Protein AF-A0A537IHR3-F1 (afdb_monomer_lite)

pLDDT: mean 89.38, std 14.17, range [41.5, 98.19]

Structure (mmCIF, N/CA/C/O backbone):
data_AF-A0A537IHR3-F1
#
_entry.id   AF-A0A537IHR3-F1
#
loop_
_atom_site.group_PDB
_atom_site.id
_atom_site.type_symbol
_atom_site.label_atom_id
_atom_site.label_alt_id
_atom_site.label_comp_id
_atom_site.label_asym_id
_atom_site.label_entity_id
_atom_site.label_seq_id
_atom_site.pdbx_PDB_ins_code
_atom_site.Cartn_x
_atom_site.Cartn_y
_atom_site.Cartn_z
_atom_site.occupancy
_atom_site.B_iso_or_equiv
_atom_site.auth_seq_id
_atom_site.auth_comp_id
_atom_site.auth_asym_id
_atom_site.auth_atom_id
_atom_site.pdbx_PDB_model_num
ATOM 1 N N . MET A 1 1 ? -6.646 9.208 4.348 1.00 83.88 1 MET A N 1
ATOM 2 C CA . MET A 1 1 ? -5.345 8.553 4.068 1.00 83.88 1 MET A CA 1
ATOM 3 C C . MET A 1 1 ? -4.444 8.774 5.273 1.00 83.88 1 MET A C 1
ATOM 5 O O . MET A 1 1 ? -4.399 9.904 5.741 1.00 83.88 1 MET A O 1
ATOM 9 N N . ILE A 1 2 ? -3.773 7.742 5.786 1.00 92.31 2 ILE A N 1
ATOM 10 C CA . ILE A 1 2 ? -2.879 7.849 6.956 1.00 92.31 2 ILE A CA 1
ATOM 11 C C . ILE A 1 2 ? -1.406 7.744 6.537 1.00 92.31 2 ILE A C 1
ATOM 13 O O . ILE A 1 2 ? -0.579 8.527 6.996 1.00 92.31 2 ILE A O 1
ATOM 17 N N . LEU A 1 3 ? -1.083 6.794 5.657 1.00 93.50 3 LEU A N 1
ATOM 18 C CA . LEU A 1 3 ? 0.259 6.561 5.116 1.00 93.50 3 LEU A CA 1
ATOM 19 C C . LEU A 1 3 ? 0.127 6.155 3.649 1.00 93.50 3 LEU A C 1
ATOM 21 O O . LEU A 1 3 ? -0.753 5.361 3.315 1.00 93.50 3 LEU A O 1
ATOM 25 N N . VAL A 1 4 ? 1.018 6.649 2.795 1.00 94.88 4 VAL A N 1
ATOM 26 C CA . VAL A 1 4 ? 1.196 6.128 1.441 1.00 94.88 4 VAL A CA 1
ATOM 27 C C . VAL A 1 4 ? 2.656 6.233 1.027 1.00 94.88 4 VAL A C 1
ATOM 29 O O . VAL A 1 4 ? 3.308 7.239 1.301 1.00 94.88 4 VAL A O 1
ATOM 32 N N . GLY A 1 5 ? 3.171 5.204 0.367 1.00 94.62 5 GLY A N 1
ATOM 33 C CA . GLY A 1 5 ? 4.489 5.264 -0.250 1.00 94.62 5 GLY A CA 1
ATOM 34 C C . GLY A 1 5 ? 4.940 3.921 -0.813 1.00 94.62 5 GLY A C 1
ATOM 35 O O . GLY A 1 5 ? 4.467 2.875 -0.364 1.00 94.62 5 GLY A O 1
ATOM 36 N N . PRO A 1 6 ? 5.846 3.932 -1.799 1.00 95.69 6 PRO A N 1
ATOM 37 C CA . PRO A 1 6 ? 6.478 2.721 -2.284 1.00 95.69 6 PRO A CA 1
ATOM 38 C C . PRO A 1 6 ? 7.640 2.311 -1.374 1.00 95.69 6 PRO A C 1
ATOM 40 O O . PRO A 1 6 ? 8.299 3.147 -0.749 1.00 95.69 6 PRO A O 1
ATOM 43 N N . THR A 1 7 ? 7.960 1.021 -1.356 1.00 96.00 7 THR A N 1
ATOM 44 C CA . THR A 1 7 ? 9.307 0.584 -0.978 1.00 96.00 7 THR A CA 1
ATOM 45 C C . THR A 1 7 ? 10.325 1.081 -2.011 1.00 96.00 7 THR A C 1
ATOM 47 O O . THR A 1 7 ? 9.991 1.358 -3.162 1.00 96.00 7 THR A O 1
ATOM 50 N N . LEU A 1 8 ? 11.583 1.244 -1.607 1.00 96.44 8 LEU A N 1
ATOM 51 C CA . LEU A 1 8 ? 12.620 1.763 -2.498 1.00 96.44 8 LEU A CA 1
ATOM 52 C C . LEU A 1 8 ? 13.300 0.624 -3.263 1.00 96.44 8 LEU A C 1
ATOM 54 O O . LEU A 1 8 ? 13.567 -0.435 -2.699 1.00 96.44 8 LEU A O 1
ATOM 58 N N . GLY A 1 9 ? 13.616 0.869 -4.534 1.00 95.75 9 GLY A N 1
ATOM 59 C CA . GLY A 1 9 ? 14.300 -0.083 -5.405 1.00 95.75 9 GLY A CA 1
ATOM 60 C C . GLY A 1 9 ? 13.711 -0.123 -6.819 1.00 95.75 9 GLY A C 1
ATOM 61 O O . GLY A 1 9 ? 12.664 0.477 -7.071 1.00 95.75 9 GLY A O 1
ATOM 62 N N . PRO A 1 10 ? 14.378 -0.826 -7.752 1.00 93.25 10 PRO A N 1
ATOM 63 C CA . PRO A 1 10 ? 13.913 -0.969 -9.134 1.00 93.25 10 PRO A CA 1
ATOM 64 C C . PRO A 1 10 ? 12.613 -1.784 -9.250 1.00 93.25 10 PRO A C 1
ATOM 66 O O . PRO A 1 10 ? 11.841 -1.575 -10.179 1.00 93.25 10 PRO A O 1
ATOM 69 N N . VAL A 1 11 ? 12.360 -2.685 -8.296 1.00 92.69 11 VAL A N 1
ATOM 70 C CA . VAL A 1 11 ? 11.079 -3.372 -8.087 1.00 92.69 11 VAL A CA 1
ATOM 71 C C . VAL A 1 11 ? 10.595 -2.986 -6.697 1.00 92.69 11 VAL A C 1
ATOM 73 O O . VAL A 1 11 ? 11.365 -3.070 -5.739 1.00 92.69 11 VAL A O 1
ATOM 76 N N . ASN A 1 12 ? 9.346 -2.542 -6.588 1.00 94.19 12 ASN A N 1
ATOM 77 C CA . ASN A 1 12 ? 8.803 -1.996 -5.352 1.00 94.19 12 ASN A CA 1
ATOM 78 C C . ASN A 1 12 ? 7.405 -2.535 -5.029 1.00 94.19 12 ASN A C 1
ATOM 80 O O . ASN A 1 12 ? 6.764 -3.206 -5.837 1.00 94.19 12 ASN A O 1
ATOM 84 N N . THR A 1 13 ? 6.960 -2.211 -3.820 1.00 94.44 13 THR A N 1
ATOM 85 C CA . THR A 1 13 ? 5.625 -2.483 -3.299 1.00 94.44 13 THR A CA 1
ATOM 86 C C . THR A 1 13 ? 5.032 -1.173 -2.807 1.00 94.44 13 THR A C 1
ATOM 88 O O . THR A 1 13 ? 5.619 -0.517 -1.946 1.00 94.44 13 THR A O 1
ATOM 91 N N . GLY A 1 14 ? 3.864 -0.798 -3.323 1.00 94.62 14 GLY A N 1
ATOM 92 C CA . GLY A 1 14 ? 3.072 0.289 -2.756 1.00 94.62 14 GLY A CA 1
ATOM 93 C C . GLY A 1 14 ? 2.460 -0.129 -1.421 1.00 94.62 14 GLY A C 1
ATOM 94 O O . GLY A 1 14 ? 1.861 -1.198 -1.319 1.00 94.62 14 GLY A O 1
ATOM 95 N N . ILE A 1 15 ? 2.599 0.710 -0.398 1.00 96.00 15 ILE A N 1
ATOM 96 C CA . ILE A 1 15 ? 1.943 0.534 0.898 1.00 96.00 15 ILE A CA 1
ATOM 97 C C . ILE A 1 15 ? 1.001 1.716 1.099 1.00 96.00 15 ILE A C 1
ATOM 99 O O . ILE A 1 15 ? 1.437 2.866 1.068 1.00 96.00 15 ILE A O 1
ATOM 103 N N . ALA A 1 16 ? -0.279 1.432 1.333 1.00 96.31 16 ALA A N 1
ATOM 104 C CA . ALA A 1 16 ? -1.287 2.424 1.679 1.00 96.31 16 ALA A CA 1
ATOM 105 C C . ALA A 1 16 ? -2.018 1.999 2.958 1.00 96.31 16 ALA A C 1
ATOM 107 O O . ALA A 1 16 ? -2.528 0.884 3.049 1.00 96.31 16 ALA A O 1
ATOM 108 N N . ILE A 1 17 ? -2.080 2.897 3.941 1.00 96.56 17 ILE A N 1
ATOM 109 C CA . ILE A 1 17 ? -2.899 2.745 5.149 1.00 96.56 17 ILE A CA 1
ATOM 110 C C . ILE A 1 17 ? -3.946 3.851 5.111 1.00 96.56 17 ILE A C 1
ATOM 112 O O . ILE A 1 17 ? -3.616 5.040 5.063 1.00 96.56 17 ILE A O 1
ATOM 116 N N . PHE A 1 18 ? -5.214 3.467 5.125 1.00 96.31 18 PHE A N 1
ATOM 117 C CA . PHE A 1 18 ? -6.344 4.379 5.044 1.00 96.31 18 PHE A CA 1
ATOM 118 C C . PHE A 1 18 ? -7.496 3.878 5.911 1.00 96.31 18 PHE A C 1
ATOM 120 O O . PHE A 1 18 ? -7.535 2.717 6.310 1.00 96.31 18 PHE A O 1
ATOM 127 N N . GLU A 1 19 ? -8.414 4.785 6.221 1.00 97.00 19 GLU A N 1
ATOM 128 C CA . GLU A 1 19 ? -9.635 4.473 6.954 1.00 97.00 19 GLU A CA 1
ATOM 129 C C . GLU A 1 19 ? -10.762 4.196 5.965 1.00 97.00 19 GLU A C 1
ATOM 131 O O . GLU A 1 19 ? -10.860 4.844 4.921 1.00 97.00 19 GLU A O 1
ATOM 136 N N . ALA A 1 20 ? -11.621 3.249 6.320 1.00 97.56 20 ALA A N 1
ATOM 137 C CA . ALA A 1 20 ? -12.857 2.952 5.619 1.00 97.56 20 ALA A CA 1
ATOM 138 C C . ALA A 1 20 ? -13.931 2.572 6.653 1.00 97.56 20 ALA A C 1
ATOM 140 O O . ALA A 1 20 ? -13.575 2.027 7.701 1.00 97.56 20 ALA A O 1
ATOM 141 N N . PRO A 1 21 ? -15.223 2.828 6.378 1.00 97.12 21 PRO A N 1
ATOM 142 C CA . PRO A 1 21 ? -16.308 2.467 7.294 1.00 97.12 21 PRO A CA 1
ATOM 143 C C . PRO A 1 21 ? -16.383 0.963 7.592 1.00 97.12 21 PRO A C 1
ATOM 145 O O . PRO A 1 21 ? -16.740 0.564 8.697 1.00 97.12 21 PRO A O 1
ATOM 148 N N . ASP A 1 22 ? -16.038 0.139 6.602 1.00 97.62 22 ASP A N 1
ATOM 149 C CA . ASP A 1 22 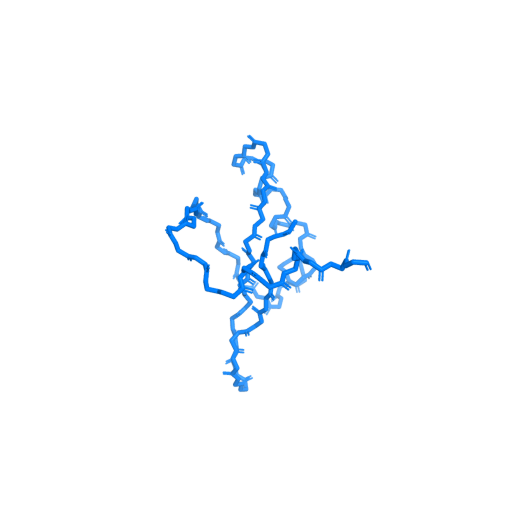? -16.064 -1.318 6.657 1.00 97.62 22 ASP A CA 1
ATOM 150 C C . ASP A 1 22 ? -15.124 -1.932 5.602 1.00 97.62 22 ASP A C 1
ATOM 152 O O . ASP A 1 22 ? -14.536 -1.239 4.761 1.00 97.62 22 ASP A O 1
ATOM 156 N N . GLU A 1 23 ? -14.972 -3.258 5.646 1.00 97.56 23 GLU A N 1
ATOM 157 C CA . GLU A 1 23 ? -14.106 -3.993 4.719 1.00 97.56 23 GLU A CA 1
ATOM 158 C C . GLU A 1 23 ? -14.599 -3.922 3.267 1.00 97.56 23 GLU A C 1
ATOM 160 O O . GLU A 1 23 ? -13.783 -3.868 2.347 1.00 97.56 23 GLU A O 1
ATOM 165 N N . ALA A 1 24 ? -15.916 -3.882 3.039 1.00 98.12 24 ALA A N 1
ATOM 166 C CA . ALA A 1 24 ? -16.478 -3.805 1.692 1.00 98.12 24 ALA A CA 1
ATOM 167 C C . ALA A 1 24 ? -16.103 -2.478 1.015 1.00 98.12 24 ALA A C 1
ATOM 169 O O . ALA A 1 24 ? -15.642 -2.462 -0.130 1.00 98.12 24 ALA A O 1
ATOM 170 N N . SER A 1 25 ? -16.217 -1.376 1.754 1.00 98.19 25 SER A N 1
ATOM 171 C CA . SER A 1 25 ? -15.791 -0.043 1.336 1.00 98.19 25 SER A CA 1
ATOM 172 C C . SER A 1 25 ? -14.283 0.001 1.104 1.00 98.19 25 SER A C 1
ATOM 174 O O . SER A 1 25 ? -13.835 0.509 0.076 1.00 98.19 25 SER A O 1
ATOM 176 N N . ALA A 1 26 ? -13.490 -0.598 2.001 1.00 97.94 26 ALA A N 1
ATOM 177 C CA . ALA A 1 26 ? -12.042 -0.682 1.829 1.00 97.94 26 ALA A CA 1
ATOM 178 C C . ALA A 1 26 ? -11.649 -1.466 0.570 1.00 97.94 26 ALA A C 1
ATOM 180 O O . ALA A 1 26 ? -10.760 -1.051 -0.177 1.00 97.94 26 ALA A O 1
ATOM 181 N N . ARG A 1 27 ? -12.333 -2.582 0.301 1.00 97.62 27 ARG A N 1
ATOM 182 C CA . ARG A 1 27 ? -12.087 -3.397 -0.889 1.00 97.62 27 ARG A CA 1
ATOM 183 C C . ARG A 1 27 ? -12.471 -2.675 -2.166 1.00 97.62 27 ARG A C 1
ATOM 185 O O . ARG A 1 27 ? -11.749 -2.787 -3.151 1.00 97.62 27 ARG A O 1
ATOM 192 N N . ARG A 1 28 ? -13.571 -1.924 -2.147 1.00 97.38 28 ARG A N 1
ATOM 193 C CA . ARG A 1 28 ? -13.969 -1.088 -3.277 1.00 97.38 28 ARG A CA 1
ATOM 194 C C . ARG A 1 28 ? -12.899 -0.043 -3.590 1.00 97.38 28 ARG A C 1
ATOM 196 O O . ARG A 1 28 ? -12.451 0.005 -4.727 1.00 97.38 28 ARG A O 1
ATOM 203 N N . ILE A 1 29 ? -12.431 0.690 -2.578 1.00 96.56 29 ILE A N 1
ATOM 204 C CA . ILE A 1 29 ? -11.347 1.675 -2.726 1.00 96.56 29 ILE A CA 1
ATOM 205 C C . ILE A 1 29 ? -10.092 1.018 -3.317 1.00 96.56 29 ILE A C 1
ATOM 207 O O . ILE A 1 29 ? -9.521 1.541 -4.267 1.00 96.56 29 ILE A O 1
ATOM 211 N N . MET A 1 30 ? -9.687 -0.149 -2.800 1.00 96.9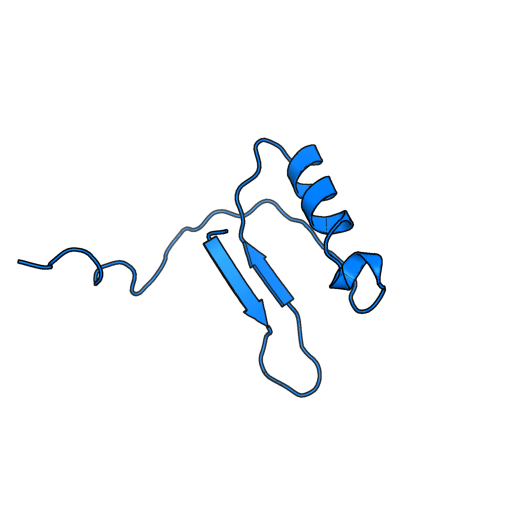4 30 MET A N 1
ATOM 212 C CA . MET A 1 30 ? -8.526 -0.884 -3.314 1.00 96.94 30 MET A CA 1
ATOM 213 C C . MET A 1 30 ? -8.713 -1.303 -4.784 1.00 96.94 30 MET A C 1
ATOM 215 O O . MET A 1 30 ? -7.802 -1.157 -5.587 1.00 96.94 30 MET A O 1
ATOM 219 N N . ASN A 1 31 ? -9.884 -1.826 -5.152 1.00 96.00 31 ASN A N 1
ATOM 220 C CA . ASN A 1 31 ? -10.150 -2.288 -6.517 1.00 96.00 31 ASN A CA 1
ATOM 221 C C . ASN A 1 31 ? -10.276 -1.135 -7.529 1.00 96.00 31 ASN A C 1
ATOM 223 O O . ASN A 1 31 ? -10.033 -1.345 -8.713 1.00 96.00 31 ASN A O 1
ATOM 227 N N . GLU A 1 32 ? -10.675 0.055 -7.074 1.00 96.31 32 GLU A N 1
ATOM 228 C CA . GLU A 1 32 ? -10.780 1.271 -7.891 1.00 96.31 32 GLU A CA 1
ATOM 229 C C . GLU A 1 32 ? -9.437 2.014 -8.033 1.00 96.31 32 GLU A C 1
ATOM 231 O O . GLU A 1 32 ? -9.341 2.939 -8.841 1.00 96.31 32 GLU A O 1
ATOM 236 N N . ASP A 1 33 ? -8.387 1.610 -7.303 1.00 95.25 33 ASP A N 1
ATOM 237 C CA . ASP A 1 33 ? -7.039 2.163 -7.463 1.00 95.25 33 ASP A CA 1
ATOM 238 C C . ASP A 1 33 ? -6.560 1.975 -8.920 1.00 95.25 33 ASP A C 1
ATOM 240 O O . ASP A 1 33 ? -6.486 0.835 -9.394 1.00 95.25 33 ASP A O 1
ATOM 244 N N . PRO A 1 34 ? -6.191 3.051 -9.645 1.00 94.94 34 PRO A N 1
ATOM 245 C CA . PRO A 1 34 ? -5.763 2.960 -11.042 1.00 94.94 34 PRO A CA 1
ATOM 246 C C . PRO A 1 34 ? -4.564 2.033 -11.284 1.00 94.94 34 PRO A C 1
ATOM 248 O O . PRO A 1 34 ? -4.450 1.442 -12.359 1.00 94.94 34 PRO A O 1
ATOM 251 N N . VAL A 1 35 ? -3.670 1.885 -10.303 1.00 94.25 35 VAL A N 1
ATOM 252 C CA . VAL A 1 35 ? -2.505 0.993 -10.376 1.00 94.25 35 VAL A CA 1
ATOM 253 C C . VAL A 1 35 ? -2.957 -0.468 -10.368 1.00 94.25 35 VAL A C 1
ATOM 255 O O . VAL A 1 35 ? -2.428 -1.288 -11.121 1.00 94.25 35 VAL A O 1
ATOM 258 N N . LEU A 1 36 ? -3.964 -0.792 -9.555 1.00 95.12 36 LEU A N 1
ATOM 259 C CA . LEU A 1 36 ? -4.530 -2.136 -9.458 1.00 95.12 36 LEU A CA 1
ATOM 260 C C . LEU A 1 36 ? -5.487 -2.439 -10.609 1.00 95.12 36 LEU A C 1
ATOM 262 O O . LEU A 1 36 ? -5.326 -3.458 -11.280 1.00 95.12 36 LEU A O 1
ATOM 266 N N . ALA A 1 37 ? -6.429 -1.538 -10.888 1.00 96.19 37 ALA A N 1
ATOM 267 C CA . ALA A 1 37 ? -7.373 -1.659 -11.995 1.00 96.19 37 ALA A CA 1
ATOM 268 C C . ALA A 1 37 ? -6.663 -1.727 -13.358 1.00 96.19 37 ALA A C 1
ATOM 270 O O . ALA A 1 37 ? -7.106 -2.439 -14.257 1.00 96.19 37 ALA A O 1
ATOM 271 N N . GLY A 1 38 ? -5.532 -1.028 -13.500 1.00 95.12 38 GLY A N 1
ATOM 272 C CA . GLY A 1 38 ? -4.681 -1.074 -14.689 1.00 95.12 38 GLY A CA 1
ATOM 273 C C . GLY A 1 38 ? -3.782 -2.311 -14.792 1.00 95.12 38 GLY A C 1
ATOM 274 O O . GLY A 1 38 ? -3.093 -2.468 -15.796 1.00 95.12 38 GLY A O 1
ATOM 275 N N . GLY A 1 39 ? -3.764 -3.188 -13.781 1.00 95.00 39 GLY A N 1
ATOM 276 C CA . GLY A 1 39 ? -2.958 -4.413 -13.779 1.00 95.00 39 GLY A CA 1
ATOM 277 C C . GLY A 1 39 ? -1.456 -4.201 -13.556 1.00 95.00 39 GLY A C 1
ATOM 278 O O . GLY A 1 39 ? -0.674 -5.126 -13.775 1.00 95.00 39 GLY A O 1
ATOM 279 N N . TYR A 1 40 ? -1.037 -3.015 -13.107 1.00 92.44 40 TYR A N 1
ATOM 280 C CA . TYR A 1 40 ? 0.372 -2.697 -12.841 1.00 92.44 40 TYR A CA 1
ATOM 281 C C . TYR A 1 40 ? 0.883 -3.314 -11.532 1.00 92.44 40 TYR A C 1
ATOM 283 O O . TYR A 1 40 ? 2.088 -3.489 -11.356 1.00 92.44 40 TYR A O 1
ATOM 291 N N . ALA A 1 41 ? -0.025 -3.660 -10.618 1.00 93.44 41 ALA A N 1
ATOM 292 C CA . ALA A 1 41 ? 0.279 -4.328 -9.359 1.00 9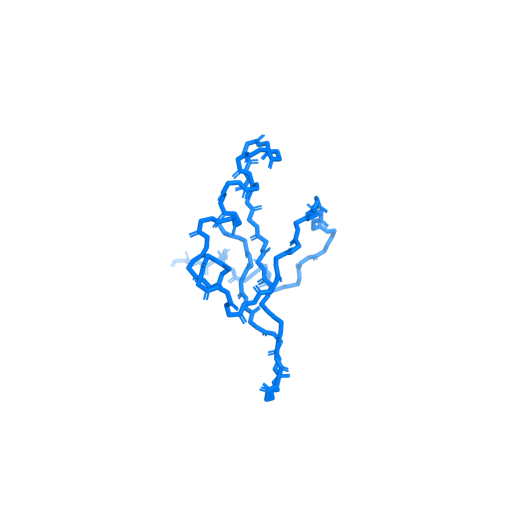3.44 41 ALA A CA 1
ATOM 293 C C . ALA A 1 41 ? -0.792 -5.372 -9.004 1.00 93.44 41 ALA A C 1
ATOM 295 O O . ALA A 1 41 ? -1.878 -5.405 -9.582 1.00 93.44 41 ALA A O 1
ATOM 296 N N . ARG A 1 42 ? -0.492 -6.221 -8.014 1.00 94.19 42 ARG A N 1
ATOM 297 C CA . ARG A 1 42 ? -1.481 -7.086 -7.354 1.00 94.19 42 ARG A CA 1
ATOM 298 C C . ARG A 1 42 ? -1.810 -6.525 -5.978 1.00 94.19 42 ARG A C 1
ATOM 300 O O . ARG A 1 42 ? -0.905 -6.174 -5.228 1.00 94.19 42 ARG A O 1
ATOM 307 N N . GLY A 1 43 ? -3.100 -6.459 -5.669 1.00 93.69 43 GLY A N 1
ATOM 308 C CA . GLY A 1 43 ? -3.608 -5.833 -4.454 1.00 93.69 43 GLY A CA 1
ATOM 309 C C . GLY A 1 43 ? -3.820 -6.846 -3.345 1.00 93.69 43 GLY A C 1
ATOM 310 O O . GLY A 1 43 ? -4.398 -7.910 -3.566 1.00 93.69 43 GLY A O 1
ATOM 311 N N . GLU A 1 44 ? -3.400 -6.481 -2.142 1.00 95.81 44 GLU A N 1
ATOM 312 C CA . GLU A 1 44 ? -3.745 -7.170 -0.908 1.00 95.81 44 GLU A CA 1
ATOM 313 C C . GLU A 1 44 ? -4.327 -6.150 0.073 1.00 95.81 44 GLU A C 1
ATOM 315 O O . GLU A 1 44 ? -3.790 -5.057 0.236 1.00 95.81 44 GLU A O 1
ATOM 320 N N . LEU A 1 45 ? -5.422 -6.515 0.739 1.00 97.56 45 LEU A N 1
ATOM 321 C CA . LEU A 1 45 ? -6.040 -5.687 1.771 1.00 97.56 45 LEU A CA 1
ATOM 322 C C . LEU A 1 45 ? -6.163 -6.510 3.049 1.00 97.56 45 LEU A C 1
ATOM 324 O O . LEU A 1 45 ? -6.653 -7.640 3.023 1.00 97.56 45 LEU A O 1
ATOM 328 N N . ARG A 1 46 ? -5.702 -5.914 4.152 1.00 97.62 46 ARG A N 1
ATOM 329 C CA . ARG A 1 46 ? -5.708 -6.476 5.504 1.00 97.62 46 ARG A CA 1
ATOM 330 C C . ARG A 1 46 ? -6.130 -5.401 6.511 1.00 97.62 46 ARG A C 1
ATOM 332 O O . ARG A 1 46 ? -5.717 -4.251 6.347 1.00 97.62 46 ARG A O 1
ATOM 339 N N . PRO A 1 47 ? -6.870 -5.755 7.576 1.00 97.00 47 PRO A N 1
ATOM 340 C CA . PRO A 1 47 ? -7.057 -4.869 8.720 1.00 97.00 47 PRO A CA 1
ATOM 341 C C . PRO A 1 47 ? -5.706 -4.466 9.320 1.00 97.00 47 PRO A C 1
ATOM 343 O O . PRO A 1 47 ? -4.804 -5.296 9.451 1.00 97.00 47 PRO A O 1
ATOM 346 N N . PHE A 1 48 ? -5.570 -3.200 9.708 1.00 96.44 48 PHE A N 1
ATOM 347 C CA . PHE A 1 48 ? -4.325 -2.664 10.249 1.00 96.44 48 PHE A CA 1
ATOM 348 C C . PHE A 1 48 ? -4.583 -1.841 11.512 1.00 96.44 48 PHE A C 1
ATOM 350 O O . PHE A 1 48 ? -5.502 -1.026 11.554 1.00 96.44 48 PHE A O 1
ATOM 357 N N . ARG A 1 49 ? -3.741 -2.022 12.535 1.00 94.81 49 ARG A N 1
ATOM 358 C CA . ARG A 1 49 ? -3.738 -1.211 13.759 1.00 94.81 49 ARG A CA 1
ATOM 359 C C . ARG A 1 49 ? -2.366 -0.575 13.937 1.00 94.81 49 ARG A C 1
ATOM 361 O O . ARG A 1 49 ? -1.364 -1.276 14.040 1.00 94.81 49 ARG A O 1
ATOM 368 N N . ILE A 1 50 ? -2.330 0.752 14.027 1.00 92.81 50 ILE A N 1
ATOM 369 C CA . ILE A 1 50 ? -1.110 1.485 14.374 1.00 92.81 50 ILE A CA 1
ATOM 370 C C . ILE A 1 50 ? -0.889 1.349 15.883 1.00 92.81 50 ILE A C 1
ATOM 372 O O . ILE A 1 50 ? -1.662 1.885 16.674 1.00 92.81 50 ILE A O 1
ATOM 376 N N . SER A 1 51 ? 0.161 0.631 16.279 1.00 93.31 51 SER A N 1
ATOM 377 C CA . SER A 1 51 ? 0.548 0.487 17.693 1.00 93.31 51 SER A CA 1
ATOM 378 C C . SER A 1 51 ? 1.562 1.543 18.146 1.00 93.31 51 SER A C 1
ATOM 380 O O . SER A 1 51 ? 1.612 1.877 19.323 1.00 93.31 51 SER A O 1
ATOM 382 N N . LEU A 1 52 ? 2.366 2.070 17.218 1.00 89.38 52 LEU A N 1
ATOM 383 C CA . LEU A 1 52 ? 3.366 3.110 17.453 1.00 89.38 52 LEU A CA 1
ATOM 384 C C . LEU A 1 52 ? 3.573 3.898 16.155 1.00 89.38 52 LEU A C 1
ATOM 386 O O . LEU A 1 52 ? 3.676 3.304 15.083 1.00 89.38 52 LEU A O 1
ATOM 390 N N . LEU A 1 53 ? 3.672 5.222 16.255 1.00 89.25 53 LEU A N 1
ATOM 391 C CA . LEU A 1 53 ? 4.030 6.095 15.141 1.00 89.25 53 LEU A CA 1
ATOM 392 C C . LEU A 1 53 ? 5.027 7.140 15.639 1.00 89.25 53 LEU A C 1
ATOM 394 O O . LEU A 1 53 ? 4.692 7.979 16.469 1.00 89.25 53 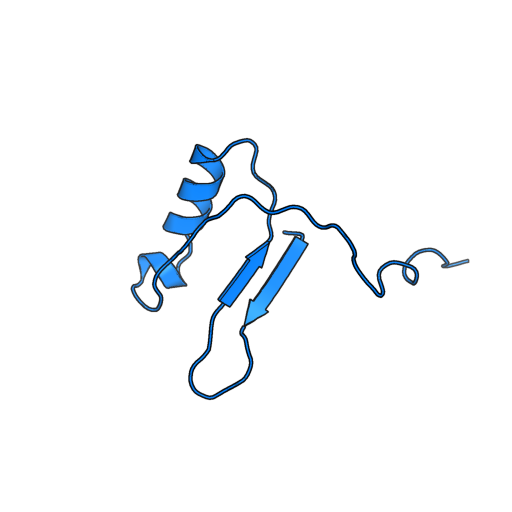LEU A O 1
ATOM 398 N N . ARG A 1 54 ? 6.266 7.078 15.150 1.00 81.38 54 ARG A N 1
ATOM 399 C CA . ARG A 1 54 ? 7.327 8.021 15.521 1.00 81.38 54 ARG A CA 1
ATOM 400 C C . ARG A 1 54 ? 7.212 9.302 14.692 1.00 81.38 54 ARG A C 1
ATOM 402 O O . ARG A 1 54 ? 6.972 9.226 13.493 1.00 81.38 54 ARG A O 1
ATOM 409 N N . GLY A 1 55 ? 7.456 10.460 15.310 1.00 73.69 55 GLY A N 1
ATOM 410 C CA . GLY A 1 55 ? 7.592 11.737 14.593 1.00 73.69 55 GLY A CA 1
ATOM 411 C C . GLY A 1 55 ? 6.288 12.504 14.352 1.00 73.69 55 GLY A C 1
ATOM 412 O O . GLY A 1 55 ? 6.304 13.482 13.612 1.00 73.69 55 GLY A O 1
ATOM 413 N N . ARG A 1 56 ? 5.173 12.110 14.986 1.00 59.69 56 ARG A N 1
ATOM 414 C CA . ARG A 1 56 ? 3.916 12.885 14.966 1.00 59.69 56 ARG A CA 1
ATOM 415 C C . ARG A 1 56 ? 3.863 13.988 16.037 1.00 59.69 56 ARG A C 1
ATOM 417 O O . ARG A 1 56 ? 3.005 14.859 15.960 1.00 59.69 56 ARG A O 1
ATOM 424 N N . ASP A 1 57 ? 4.820 14.009 16.964 1.00 60.91 57 ASP A N 1
ATOM 425 C CA . ASP A 1 57 ? 4.862 14.937 18.107 1.00 60.91 57 ASP A CA 1
ATOM 426 C C . ASP A 1 57 ? 5.366 16.358 17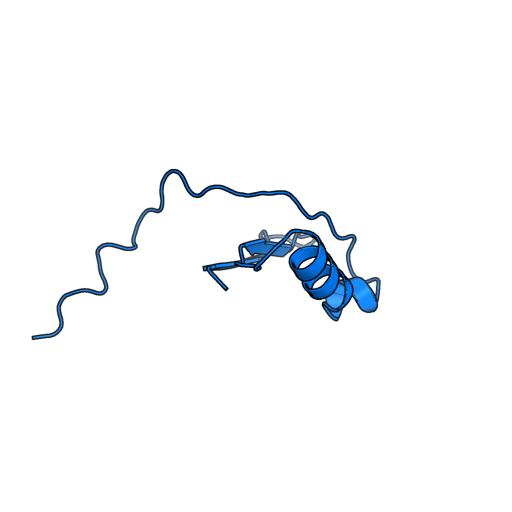.758 1.00 60.91 57 ASP A C 1
ATOM 428 O O . ASP A 1 57 ? 5.575 17.176 18.646 1.00 60.91 57 ASP A O 1
ATOM 432 N N . GLY A 1 58 ? 5.590 16.671 16.474 1.00 55.44 58 GLY A N 1
ATOM 433 C CA . GLY A 1 58 ? 6.219 17.926 16.029 1.00 55.44 58 GLY A CA 1
ATOM 434 C C . GLY A 1 58 ? 5.305 18.963 15.364 1.00 55.44 58 GLY A C 1
ATOM 435 O O . GLY A 1 58 ? 5.781 20.039 15.026 1.00 55.44 58 GLY A O 1
ATOM 436 N N . ALA A 1 59 ? 4.015 18.680 15.157 1.00 55.47 59 ALA A N 1
ATOM 437 C CA . ALA A 1 59 ? 3.092 19.589 14.456 1.00 55.47 59 ALA A CA 1
ATOM 438 C C . ALA A 1 59 ? 2.035 20.197 15.395 1.00 55.47 59 ALA A C 1
ATOM 440 O O . ALA A 1 59 ? 0.855 20.273 15.062 1.00 55.47 59 ALA A O 1
ATOM 441 N N . GLY A 1 60 ? 2.467 20.592 16.593 1.00 55.66 60 GLY A N 1
ATOM 442 C CA . GLY A 1 60 ? 1.619 21.168 17.635 1.00 55.66 60 GLY A CA 1
ATOM 443 C C . GLY A 1 60 ? 2.329 22.252 18.439 1.00 55.66 60 GLY A C 1
ATOM 444 O O . GLY A 1 60 ? 2.282 22.228 19.659 1.00 55.66 60 GLY A O 1
ATOM 445 N N . SER A 1 61 ? 3.029 23.169 17.773 1.00 56.53 61 SER A N 1
ATOM 446 C CA . SER A 1 61 ? 3.313 24.495 18.327 1.00 56.53 61 SER A CA 1
ATOM 447 C C . SER A 1 61 ? 3.682 25.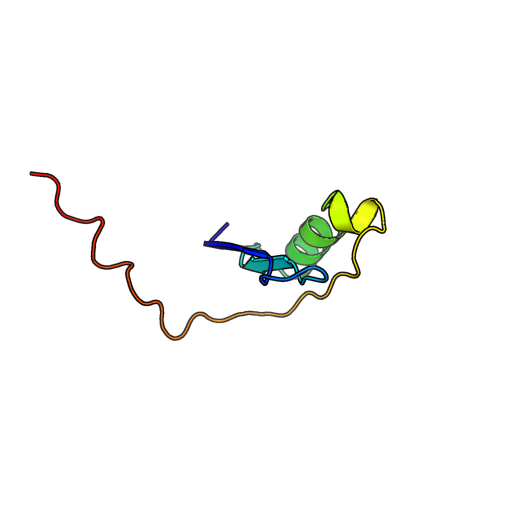443 17.190 1.00 56.53 61 SER A C 1
ATOM 449 O O . SER A 1 61 ? 4.827 25.493 16.746 1.00 56.53 61 SER A O 1
ATOM 451 N N . SER A 1 62 ? 2.690 26.174 16.695 1.00 47.78 62 SER A N 1
ATOM 452 C CA . SER A 1 62 ? 2.924 27.516 16.175 1.00 47.78 62 SER A CA 1
ATOM 453 C C . SER A 1 62 ? 2.238 28.470 17.143 1.00 47.78 62 SER A C 1
ATOM 455 O O . SER A 1 62 ? 1.008 28.474 17.244 1.00 47.78 62 SER A O 1
ATOM 457 N N . ALA A 1 63 ? 3.075 29.181 17.895 1.00 41.50 63 ALA A N 1
ATOM 458 C CA . ALA A 1 63 ? 2.750 30.464 18.500 1.00 41.50 63 ALA A CA 1
ATOM 459 C C . ALA A 1 63 ? 2.331 31.488 17.433 1.00 41.50 63 ALA A C 1
ATOM 461 O O . ALA A 1 63 ? 2.696 31.285 16.249 1.00 41.50 63 ALA A O 1
#

Foldseek 3Di:
DPDWDWDDDPDIDIDDDDDDPDPVRVVVVQCPPCCNVVVVDPDDDDDDDDPDDPDPVPPPDDD

Organism: NCBI:txid2569760

Secondary structure (DSSP, 8-state):
--EEEEPSSSS--EEEE---SSHHHHHHHHHH-HHHHTTSS---------S--TT-TTSS---

Radius of gyration: 14.83 Å; chains: 1; bounding box: 31×38×33 Å

Sequence (63 aa):
MILVGPTLGPVNTGIAIFEAPDEASARRIMNEDPVLAGGYARGELRPFRISLLRGRDGAGSSA